Protein AF-A0A812TV51-F1 (afdb_monomer)

InterPro domains:
  IPR050426 Glycosyltransferase 28 [PTHR48050] (5-111)

Mean predicted aligned error: 8.44 Å

pLDDT: mean 79.17, std 17.08, range [31.94, 95.31]

Radius of gyration: 15.75 Å; Cα contacts (8 Å, |Δi|>4): 144; chains: 1; bounding box: 44×40×29 Å

Nearest PDB structures (foldseek):
  4an4-assembly1_A  TM=8.003E-01  e=1.799E-02  Streptomyces nogalater
  4x1t-assembly1_A  TM=5.830E-01  e=9.107E-02  Arabidopsis thaliana
  4wyi-assembly1_A  TM=6.227E-01  e=1.984E-01  Arabidopsis thaliana
  8fbx-assembly3_C  TM=5.977E-01  e=1.530E-01  Variovorax paradoxus
  7d1i-assembly1_C-2  TM=6.345E-01  e=1.004E+00  Acinetobacter baumannii

Secondary structure (DSSP, 8-state):
--------PEEEE-TT-------HHHHHHHHHHHHTTSEEEE-S---HHHHGGG-S-EEE---HHHHHHHHHHT--EEEEES--THHHHHHHHHHHTTSBPPPEEHHHHHHHHHHS-S------

Structure (mmCIF, N/CA/C/O backbone):
data_AF-A0A812TV51-F1
#
_entry.id   AF-A0A812TV51-F1
#
loop_
_atom_site.group_PDB
_atom_site.id
_atom_site.type_symbol
_atom_site.label_atom_id
_atom_site.label_alt_id
_atom_site.label_comp_id
_atom_site.label_asym_id
_atom_site.label_entity_id
_atom_site.label_seq_id
_atom_site.pdbx_PDB_ins_code
_atom_site.Cartn_x
_atom_site.Cartn_y
_atom_site.Cartn_z
_atom_site.occupancy
_atom_site.B_iso_or_equiv
_atom_site.auth_seq_id
_atom_site.auth_comp_id
_atom_site.auth_asym_id
_atom_site.auth_atom_id
_atom_site.pdbx_PDB_model_num
ATOM 1 N N . VAL A 1 1 ? -30.643 -11.435 1.370 1.00 38.53 1 VAL A N 1
ATOM 2 C CA . VAL A 1 1 ? -29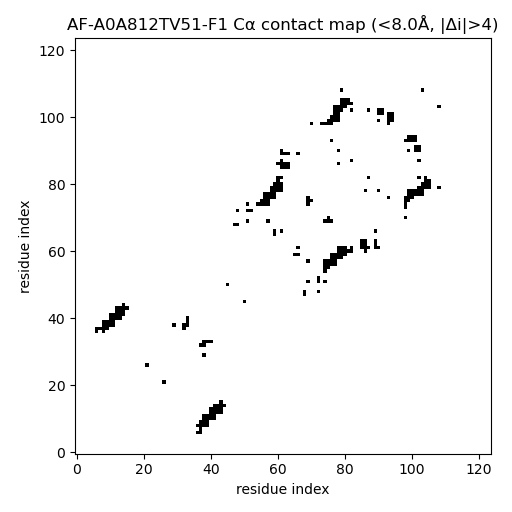.788 -10.838 2.416 1.00 38.53 1 VAL A CA 1
ATOM 3 C C . VAL A 1 1 ? -29.438 -9.458 1.919 1.00 38.53 1 VAL A C 1
ATOM 5 O O . VAL A 1 1 ? -28.812 -9.352 0.875 1.00 38.53 1 VAL A O 1
ATOM 8 N N . GLU A 1 2 ? -29.988 -8.427 2.547 1.00 31.94 2 GLU A N 1
ATOM 9 C CA . GLU A 1 2 ? -29.699 -7.036 2.210 1.00 31.94 2 GLU A CA 1
ATOM 10 C C . GLU A 1 2 ? -28.222 -6.796 2.534 1.00 31.94 2 GLU A C 1
ATOM 12 O O . GLU A 1 2 ? -27.824 -6.821 3.698 1.00 31.94 2 GLU A O 1
ATOM 17 N N . LEU A 1 3 ? -27.383 -6.707 1.499 1.00 38.59 3 LEU A N 1
ATOM 18 C CA . LEU A 1 3 ? -25.988 -6.327 1.668 1.00 38.59 3 LEU A CA 1
ATOM 19 C C . LEU A 1 3 ? -26.022 -4.872 2.124 1.00 38.59 3 LEU A C 1
ATOM 21 O O . LEU A 1 3 ? -26.310 -3.976 1.328 1.00 38.59 3 LEU A O 1
ATOM 25 N N . ALA A 1 4 ? -25.811 -4.656 3.424 1.00 39.66 4 ALA A N 1
ATOM 26 C CA . ALA A 1 4 ? -25.561 -3.333 3.966 1.00 39.66 4 ALA A CA 1
ATOM 27 C C . ALA A 1 4 ? -24.570 -2.637 3.031 1.00 39.66 4 ALA A C 1
ATOM 29 O O . ALA A 1 4 ? -23.585 -3.261 2.632 1.00 39.66 4 ALA A O 1
ATOM 30 N N . LYS A 1 5 ? -24.853 -1.385 2.649 1.00 43.78 5 LYS A N 1
ATOM 31 C CA . LYS A 1 5 ? -23.892 -0.529 1.949 1.00 43.78 5 LYS A CA 1
ATOM 32 C C . LYS A 1 5 ? -22.590 -0.590 2.744 1.00 43.78 5 LYS A C 1
ATOM 34 O O . LYS A 1 5 ? -22.484 0.048 3.788 1.00 43.78 5 LYS A O 1
ATOM 39 N N . GLN A 1 6 ? -21.648 -1.425 2.318 1.00 47.44 6 GLN A N 1
ATOM 40 C CA . GLN A 1 6 ? -20.331 -1.463 2.918 1.00 47.44 6 GLN A CA 1
ATOM 41 C C . GLN A 1 6 ? -19.700 -0.145 2.499 1.00 47.44 6 GLN A C 1
ATOM 43 O O . GLN A 1 6 ? -19.339 0.045 1.338 1.00 47.44 6 GLN A O 1
ATOM 48 N N . ASN A 1 7 ? -19.676 0.809 3.426 1.00 52.66 7 ASN A N 1
ATOM 49 C CA . ASN A 1 7 ? -18.884 2.010 3.261 1.00 52.66 7 ASN A CA 1
ATOM 50 C C . ASN A 1 7 ? -17.434 1.530 3.203 1.00 52.66 7 ASN A C 1
ATOM 52 O O . ASN A 1 7 ? -16.873 1.138 4.223 1.00 52.66 7 ASN A O 1
ATOM 56 N N . VAL A 1 8 ? -16.868 1.471 1.997 1.00 56.69 8 VAL A N 1
ATOM 57 C CA . VAL A 1 8 ? -15.450 1.173 1.805 1.00 56.69 8 VAL A CA 1
ATOM 58 C C . VAL A 1 8 ? -14.686 2.316 2.463 1.00 56.69 8 VAL A C 1
ATOM 60 O O . VAL A 1 8 ? -14.632 3.419 1.923 1.00 56.69 8 VAL A O 1
ATOM 63 N N . ALA A 1 9 ? -14.163 2.069 3.659 1.00 65.12 9 ALA A N 1
ATOM 64 C CA . ALA A 1 9 ? -13.331 3.016 4.376 1.00 65.12 9 ALA A CA 1
ATOM 65 C C . ALA A 1 9 ? -11.878 2.825 3.928 1.00 65.12 9 ALA A C 1
ATOM 67 O O . ALA A 1 9 ? -11.340 1.719 3.972 1.00 65.12 9 ALA A O 1
ATOM 68 N N . CYS A 1 10 ? -11.239 3.899 3.474 1.00 75.75 10 CYS A N 1
ATOM 69 C CA . CYS A 1 10 ? -9.832 3.892 3.099 1.00 75.75 10 CYS A CA 1
ATOM 70 C C . CYS A 1 10 ? -8.972 4.256 4.313 1.00 75.75 10 CYS A C 1
ATOM 72 O O . CYS A 1 10 ? -9.086 5.362 4.843 1.00 75.75 10 CYS A O 1
ATOM 74 N N . ILE A 1 11 ? -8.091 3.353 4.746 1.00 70.69 11 ILE A N 1
ATOM 75 C CA . ILE A 1 11 ? -7.080 3.678 5.757 1.00 70.69 11 ILE A CA 1
ATOM 76 C C . ILE A 1 11 ? -5.829 4.190 5.045 1.00 70.69 11 ILE A C 1
ATOM 78 O O . ILE A 1 11 ? -5.206 3.465 4.267 1.00 70.69 11 ILE A O 1
ATOM 82 N N . VAL A 1 12 ? -5.448 5.433 5.332 1.00 76.31 12 VAL A N 1
ATOM 83 C CA . VAL A 1 12 ? -4.255 6.076 4.779 1.00 76.31 12 VAL A CA 1
ATOM 84 C C . VAL A 1 12 ? -3.177 6.129 5.857 1.00 76.31 12 VAL A C 1
ATOM 86 O O . VAL A 1 12 ? -3.334 6.787 6.885 1.00 76.31 12 VAL A O 1
ATOM 89 N N . LEU A 1 13 ? -2.065 5.435 5.614 1.00 70.44 13 LEU A N 1
ATOM 90 C CA . LEU A 1 13 ? -0.868 5.512 6.450 1.00 70.44 13 LEU A CA 1
ATOM 91 C C . LEU A 1 13 ? 0.040 6.628 5.927 1.00 70.44 13 LEU A C 1
ATOM 93 O O . LEU A 1 13 ? 0.662 6.468 4.877 1.00 70.44 13 LEU A O 1
ATOM 97 N N . ALA A 1 14 ? 0.133 7.735 6.661 1.00 64.75 14 ALA A N 1
ATOM 98 C CA . ALA A 1 14 ? 0.904 8.919 6.273 1.00 64.75 14 ALA A CA 1
ATOM 99 C C . ALA A 1 14 ? 2.142 9.130 7.167 1.00 64.75 14 ALA A C 1
ATOM 101 O O . ALA A 1 14 ? 2.508 10.254 7.497 1.00 64.75 14 ALA A O 1
ATOM 102 N N . ALA A 1 15 ? 2.795 8.049 7.600 1.00 57.41 15 ALA A N 1
ATOM 103 C CA . ALA A 1 15 ? 3.928 8.154 8.514 1.00 57.41 15 ALA A CA 1
ATOM 104 C C . ALA A 1 15 ? 5.170 8.770 7.834 1.00 57.41 15 ALA A C 1
ATOM 106 O O . ALA A 1 15 ? 5.694 8.229 6.858 1.00 57.41 15 ALA A O 1
ATOM 107 N N . GLY A 1 16 ? 5.697 9.855 8.411 1.00 54.22 16 GLY A N 1
ATOM 108 C CA . GLY A 1 16 ? 7.072 10.317 8.182 1.00 54.22 16 GLY A CA 1
ATOM 109 C C . GLY A 1 16 ? 7.338 11.121 6.905 1.00 54.22 16 GLY A C 1
ATOM 110 O O . GLY A 1 16 ? 8.504 11.330 6.571 1.00 54.22 16 GLY A O 1
ATOM 111 N N . GLN A 1 17 ? 6.311 11.585 6.193 1.00 54.22 17 GLN A N 1
ATOM 112 C CA . GLN A 1 17 ? 6.489 12.657 5.210 1.00 54.22 17 GLN A CA 1
ATOM 113 C C . GLN A 1 17 ? 6.430 13.997 5.967 1.00 54.22 17 GLN A C 1
ATOM 115 O O . GLN A 1 17 ? 5.524 14.164 6.785 1.00 54.22 17 GLN A O 1
ATOM 120 N N . PRO A 1 18 ? 7.370 14.941 5.764 1.00 53.53 18 PRO A N 1
ATOM 121 C CA . PRO A 1 18 ? 7.139 16.312 6.208 1.00 53.53 18 PRO A CA 1
ATOM 122 C C . PRO A 1 18 ? 5.836 16.799 5.566 1.00 53.53 18 PRO A C 1
ATOM 124 O O . PRO A 1 18 ? 5.562 16.431 4.424 1.00 53.53 18 PRO A O 1
ATOM 127 N N . GLU A 1 19 ? 5.033 17.581 6.290 1.00 56.84 19 GLU A N 1
ATOM 128 C CA . GLU A 1 19 ? 3.874 18.258 5.705 1.00 56.84 19 GLU A CA 1
ATOM 129 C C . GLU A 1 19 ? 4.377 19.122 4.539 1.00 56.84 19 GLU A C 1
ATOM 131 O O . GLU A 1 19 ? 4.875 20.231 4.732 1.00 56.84 19 GLU A O 1
ATOM 136 N N . GLU A 1 20 ? 4.310 18.605 3.311 1.00 59.91 20 GLU A N 1
ATOM 137 C CA . GLU A 1 20 ? 4.206 19.489 2.162 1.00 59.91 20 GLU A CA 1
ATOM 138 C C . GLU A 1 20 ? 2.922 20.287 2.366 1.00 59.91 20 GLU A C 1
ATOM 140 O O . GLU A 1 20 ? 1.903 19.739 2.796 1.00 59.91 20 GLU A O 1
ATOM 145 N N . GLU A 1 21 ? 2.988 21.593 2.123 1.00 61.41 21 GLU A N 1
ATOM 146 C CA . GLU A 1 21 ? 1.861 22.489 2.341 1.00 61.41 21 GLU A CA 1
ATOM 147 C C . GLU A 1 21 ? 0.744 22.123 1.352 1.00 61.41 21 GLU A C 1
ATOM 149 O O . GLU A 1 21 ? 0.724 22.547 0.195 1.00 61.41 21 GLU A O 1
ATOM 154 N N . LEU A 1 22 ? -0.152 21.241 1.798 1.00 67.31 22 LEU A N 1
ATOM 155 C CA . LEU A 1 22 ? -1.304 20.777 1.041 1.00 67.31 22 LEU A CA 1
ATOM 156 C C . LEU A 1 22 ? -2.223 21.966 0.757 1.00 67.31 22 LEU A C 1
ATOM 158 O O . LEU A 1 22 ? -2.422 22.844 1.601 1.00 67.31 22 LEU A O 1
ATOM 162 N N . ALA A 1 23 ? -2.837 21.986 -0.427 1.00 75.06 23 ALA A N 1
ATOM 163 C CA . ALA A 1 23 ? -3.825 23.007 -0.729 1.00 75.06 23 ALA A CA 1
ATOM 164 C C . ALA A 1 23 ? -4.981 22.914 0.278 1.00 75.06 23 ALA A C 1
ATOM 166 O O . ALA A 1 23 ? -5.483 21.832 0.579 1.00 75.06 23 ALA A O 1
ATOM 167 N N . ARG A 1 24 ? -5.460 24.064 0.766 1.00 74.06 24 ARG A N 1
ATOM 168 C CA . ARG A 1 24 ? -6.553 24.136 1.753 1.00 74.06 24 ARG A CA 1
ATOM 169 C C . ARG A 1 24 ? -7.787 23.314 1.352 1.00 74.06 24 ARG A C 1
ATOM 171 O O . ARG A 1 24 ? -8.416 22.696 2.201 1.00 74.06 24 ARG A O 1
ATOM 178 N N . GLN A 1 25 ? -8.102 23.290 0.058 1.00 75.88 25 GLN A N 1
ATOM 179 C CA . GLN A 1 25 ? -9.213 22.512 -0.495 1.00 75.88 25 GLN A CA 1
ATOM 180 C C . GLN A 1 25 ? -9.016 20.998 -0.325 1.00 75.88 25 GLN A C 1
ATOM 182 O O . GLN A 1 25 ? -9.981 20.287 -0.053 1.00 75.88 25 GLN A O 1
ATOM 187 N N . ASP A 1 26 ? -7.782 20.508 -0.452 1.00 80.56 26 ASP A N 1
ATOM 188 C CA . ASP A 1 26 ? -7.464 19.094 -0.254 1.00 80.56 26 ASP A CA 1
ATOM 189 C C . ASP A 1 26 ? -7.579 18.720 1.227 1.00 80.56 26 ASP A C 1
ATOM 191 O O . ASP A 1 26 ? -8.151 17.681 1.551 1.00 80.56 26 ASP A O 1
ATOM 195 N N . VAL A 1 27 ? -7.137 19.604 2.131 1.00 80.25 27 VAL A N 1
ATOM 196 C CA . VAL A 1 27 ? -7.280 19.424 3.587 1.00 80.25 27 VA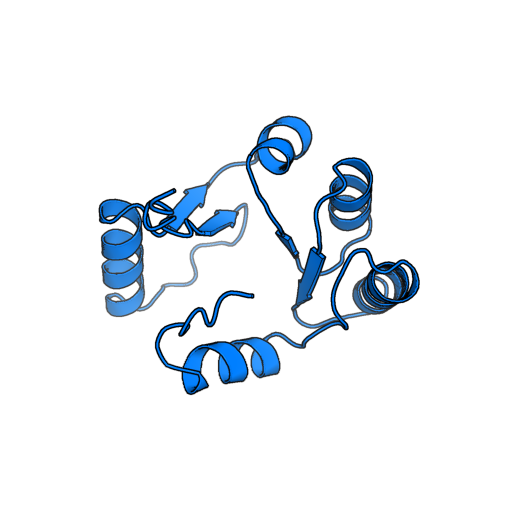L A CA 1
ATOM 197 C C . VAL A 1 27 ? -8.752 19.361 4.003 1.00 80.25 27 VAL A C 1
ATOM 199 O O . VAL A 1 27 ? -9.157 18.430 4.696 1.00 80.25 27 VAL A O 1
ATOM 202 N N . GLU A 1 28 ? -9.573 20.313 3.551 1.00 84.88 28 GLU A N 1
ATOM 203 C CA . GLU A 1 28 ? -11.012 20.347 3.856 1.00 84.88 28 GLU A CA 1
ATOM 204 C C . GLU A 1 28 ? -11.727 19.089 3.331 1.00 84.88 28 GLU A C 1
ATOM 206 O O . GLU A 1 28 ? -12.585 18.518 4.006 1.00 84.88 28 GLU A O 1
ATOM 211 N N . LYS A 1 29 ? -11.341 18.604 2.146 1.00 82.81 29 LYS A N 1
ATOM 212 C CA . LYS A 1 29 ? -11.907 17.389 1.551 1.00 82.81 29 LYS A CA 1
ATOM 213 C C . LYS A 1 29 ? -11.523 16.122 2.317 1.00 82.81 29 LYS A C 1
ATOM 215 O O . LYS A 1 29 ? -12.368 15.254 2.520 1.00 82.81 29 LYS A O 1
ATOM 220 N N . VAL A 1 30 ? -10.268 16.018 2.752 1.00 82.69 30 VAL A N 1
ATOM 221 C CA . VAL A 1 30 ? -9.791 14.919 3.602 1.00 82.69 30 VAL A CA 1
ATOM 222 C C . VAL A 1 30 ? -10.563 14.887 4.922 1.00 82.69 30 VAL A C 1
ATOM 224 O O . VAL A 1 30 ? -11.086 13.835 5.285 1.00 82.69 30 VAL A O 1
ATOM 227 N N . GLN A 1 31 ? -10.721 16.037 5.586 1.00 84.50 31 GLN A N 1
ATOM 228 C CA . GLN A 1 31 ? -11.498 16.148 6.827 1.00 84.50 31 GLN A CA 1
ATOM 229 C C . GLN A 1 31 ? -12.949 15.697 6.634 1.00 84.50 31 GLN A C 1
ATOM 231 O O . GLN A 1 31 ? -13.453 14.893 7.415 1.00 84.50 31 GLN A O 1
ATOM 236 N N . GLN A 1 32 ? -13.605 16.129 5.551 1.00 85.44 32 GLN A N 1
ATOM 237 C CA . GLN A 1 32 ? -14.961 15.676 5.227 1.00 85.44 32 GLN A CA 1
ATOM 238 C C . GLN A 1 32 ? -15.046 14.156 5.033 1.00 85.44 32 GLN A C 1
ATOM 240 O O . GLN A 1 32 ? -16.020 13.538 5.463 1.00 85.44 32 GLN A O 1
ATOM 245 N N . PHE A 1 33 ? -14.053 13.534 4.393 1.00 84.69 33 PHE A N 1
ATOM 246 C CA . PHE A 1 33 ? -14.030 12.080 4.229 1.00 84.69 33 PHE A CA 1
ATOM 247 C C . PHE A 1 33 ? -13.794 11.339 5.546 1.00 84.69 33 PHE A C 1
ATOM 249 O O . PHE A 1 33 ? -14.386 10.275 5.740 1.00 84.69 33 PHE A O 1
ATOM 256 N N . GLU A 1 34 ? -12.993 11.892 6.458 1.00 83.75 34 GLU A N 1
ATOM 257 C CA . GLU A 1 34 ? -12.848 11.337 7.805 1.00 83.75 34 GLU A CA 1
ATOM 258 C C . GLU A 1 34 ? -14.145 11.445 8.617 1.00 83.75 34 GLU A C 1
ATOM 260 O O . GLU A 1 34 ? -14.582 10.454 9.202 1.00 83.75 34 GLU A O 1
ATOM 265 N N . GLU A 1 35 ? -14.819 12.599 8.592 1.00 86.38 35 GLU A N 1
ATOM 266 C CA . GLU A 1 35 ? -16.109 12.806 9.270 1.00 86.38 35 GLU A CA 1
ATOM 267 C C . GLU A 1 35 ? -17.209 11.872 8.746 1.00 86.38 35 GLU A C 1
ATOM 269 O O . GLU A 1 35 ? -18.059 11.405 9.505 1.00 86.38 35 GLU A O 1
ATOM 274 N N . GLN A 1 36 ? -17.182 11.562 7.448 1.00 82.62 36 GLN A N 1
ATOM 275 C CA . GLN A 1 36 ? -18.118 10.633 6.808 1.00 82.62 36 GLN A CA 1
ATOM 276 C C . GLN A 1 36 ? -17.757 9.154 7.027 1.00 82.62 36 GLN A C 1
ATOM 278 O O . GLN A 1 36 ? -18.502 8.275 6.590 1.00 82.62 36 GLN A O 1
ATOM 283 N N . GLY A 1 37 ? -16.626 8.859 7.678 1.00 80.88 37 GLY A N 1
ATOM 284 C CA . GLY A 1 37 ? -16.133 7.495 7.873 1.00 80.88 37 GLY A CA 1
ATOM 285 C C . GLY A 1 37 ? -15.680 6.808 6.580 1.00 80.88 37 GLY A C 1
ATOM 286 O O . GLY A 1 37 ? -15.638 5.581 6.519 1.00 80.88 37 GLY A O 1
ATOM 287 N N . LEU A 1 38 ? -15.370 7.584 5.537 1.00 81.31 38 LEU A N 1
ATOM 288 C CA . LEU A 1 38 ? -14.874 7.099 4.243 1.00 81.31 38 LEU A CA 1
ATOM 289 C C . LEU A 1 38 ? -13.344 7.038 4.194 1.00 81.31 38 LEU A C 1
ATOM 291 O O . LEU A 1 38 ? -12.776 6.323 3.369 1.00 81.31 38 LEU A O 1
ATOM 295 N N . MET A 1 39 ? -12.672 7.785 5.067 1.00 83.38 39 MET A N 1
ATOM 296 C CA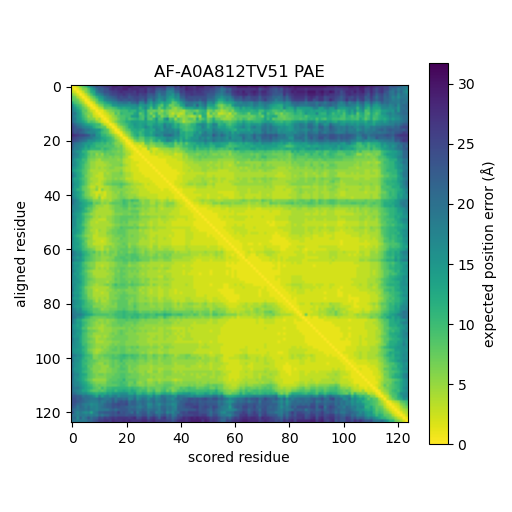 . MET A 1 39 ? -11.221 7.807 5.189 1.00 83.38 39 MET A CA 1
ATOM 297 C C . MET A 1 39 ? -10.821 7.774 6.662 1.00 83.38 39 MET A C 1
ATOM 299 O O . MET A 1 39 ? -11.535 8.286 7.518 1.00 83.38 39 MET A O 1
ATOM 303 N N . LYS A 1 40 ? -9.673 7.176 6.965 1.00 85.75 40 LYS A N 1
ATOM 304 C CA . LYS A 1 40 ? -9.025 7.310 8.265 1.00 85.75 40 LYS A CA 1
ATOM 305 C C . LYS A 1 40 ? -7.537 7.527 8.067 1.00 85.75 40 LYS A C 1
ATOM 307 O O . LYS A 1 40 ? -6.878 6.676 7.470 1.00 85.75 40 LYS A O 1
ATOM 312 N N . ILE A 1 41 ? -7.010 8.631 8.582 1.00 83.69 41 ILE A N 1
ATOM 313 C CA . ILE A 1 41 ? -5.576 8.903 8.576 1.00 83.69 41 ILE A CA 1
ATOM 314 C C . ILE A 1 41 ? -4.956 8.371 9.863 1.00 83.69 41 ILE A C 1
ATOM 316 O O . ILE A 1 41 ? -5.472 8.569 10.965 1.00 83.69 41 ILE A O 1
ATOM 320 N N . LEU A 1 42 ? -3.838 7.667 9.701 1.00 84.31 42 LEU A N 1
ATOM 321 C CA . LEU A 1 42 ? -2.960 7.256 10.786 1.00 84.31 42 LEU A CA 1
ATOM 322 C C . LEU A 1 42 ? -1.625 7.982 10.584 1.00 84.31 42 LEU A C 1
ATOM 324 O O . LEU A 1 42 ? -0.907 7.738 9.611 1.00 84.31 42 LEU A O 1
ATOM 328 N N . ASP A 1 43 ? -1.341 8.911 11.492 1.00 77.38 43 ASP A N 1
ATOM 329 C CA . ASP A 1 43 ? -0.204 9.841 11.491 1.00 77.38 43 ASP A CA 1
ATOM 330 C C . ASP A 1 43 ? 1.024 9.299 12.247 1.00 77.38 43 ASP A C 1
ATOM 332 O O . ASP A 1 43 ? 2.094 9.910 12.255 1.00 77.38 43 ASP A O 1
ATOM 336 N N . GLY A 1 44 ? 0.898 8.112 12.840 1.00 79.69 44 GLY A N 1
ATOM 337 C CA . GLY A 1 44 ? 1.954 7.425 13.574 1.00 79.69 44 GLY A CA 1
ATOM 338 C C . GLY A 1 44 ? 2.335 6.063 12.984 1.00 79.69 44 GLY A C 1
ATOM 339 O O . GLY A 1 44 ? 1.648 5.526 12.111 1.00 79.69 44 GLY A O 1
ATOM 340 N N . PRO A 1 45 ? 3.437 5.464 13.469 1.00 81.69 45 PRO A N 1
ATOM 341 C CA . PRO A 1 45 ? 3.785 4.093 13.128 1.00 81.69 45 PRO A CA 1
ATOM 342 C C . PRO A 1 45 ? 2.710 3.130 13.643 1.00 81.69 45 PRO A C 1
ATOM 344 O O . PRO A 1 45 ? 2.354 3.155 14.820 1.00 81.69 45 PRO A O 1
ATOM 347 N N . VAL A 1 46 ? 2.238 2.244 12.765 1.00 86.62 46 VAL A N 1
ATOM 348 C CA . VAL A 1 46 ? 1.266 1.197 13.102 1.00 86.62 46 VAL A CA 1
ATOM 349 C C . VAL A 1 46 ? 1.835 -0.169 12.719 1.00 86.62 46 VAL A C 1
ATOM 351 O O . VAL A 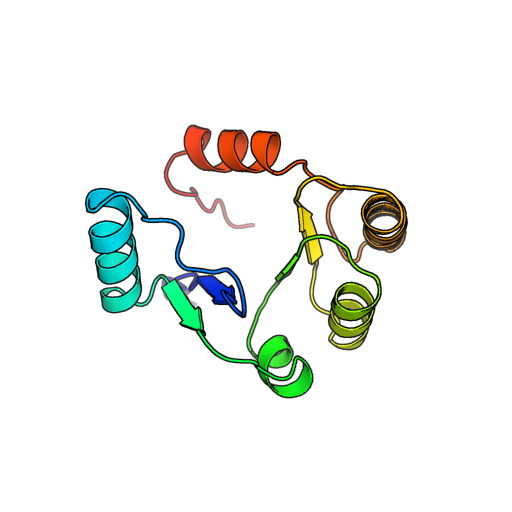1 46 ? 2.265 -0.341 11.574 1.00 86.62 46 VAL A O 1
ATOM 354 N N . PRO A 1 47 ? 1.864 -1.151 13.638 1.00 89.62 47 PRO A N 1
ATOM 355 C CA . PRO A 1 47 ? 2.312 -2.500 13.315 1.00 89.62 47 PRO A CA 1
ATOM 356 C C . PRO A 1 47 ? 1.402 -3.175 12.280 1.00 89.62 47 PRO A C 1
ATOM 358 O O . PRO A 1 47 ? 0.181 -3.214 12.428 1.00 89.62 47 PRO A O 1
ATOM 361 N N . PHE A 1 48 ? 1.994 -3.783 11.247 1.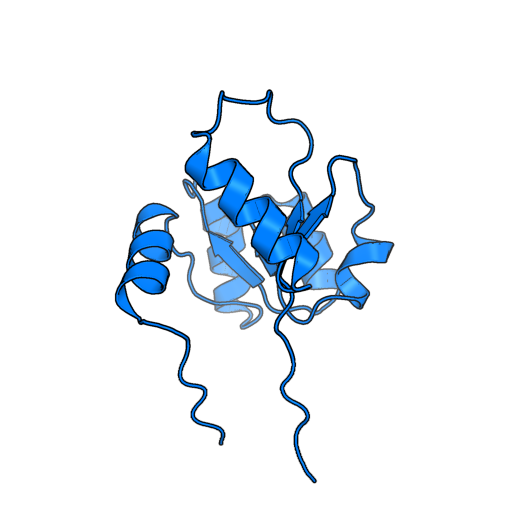00 90.31 48 PHE A N 1
ATOM 362 C CA . PHE A 1 48 ? 1.228 -4.493 10.214 1.00 90.31 48 PHE A CA 1
ATOM 363 C C . PHE A 1 48 ? 0.428 -5.681 10.758 1.00 90.31 48 PHE A C 1
ATOM 365 O O . PHE A 1 48 ? -0.648 -5.967 10.241 1.00 90.31 48 PHE A O 1
ATOM 372 N N . CYS A 1 49 ? 0.915 -6.342 11.812 1.00 89.44 49 CYS A N 1
ATOM 373 C CA . CYS A 1 49 ? 0.204 -7.448 12.456 1.00 89.44 49 CYS A CA 1
ATOM 374 C C . CYS A 1 49 ? -1.132 -7.024 13.075 1.00 89.44 49 CYS A C 1
ATOM 376 O O . CYS A 1 49 ? -2.049 -7.837 13.127 1.00 89.44 49 CYS A O 1
ATOM 378 N N . ASP A 1 50 ? -1.246 -5.764 13.497 1.00 90.00 50 ASP A N 1
ATOM 379 C CA . ASP A 1 50 ? -2.469 -5.223 14.084 1.00 90.00 50 ASP A CA 1
ATOM 380 C C . ASP A 1 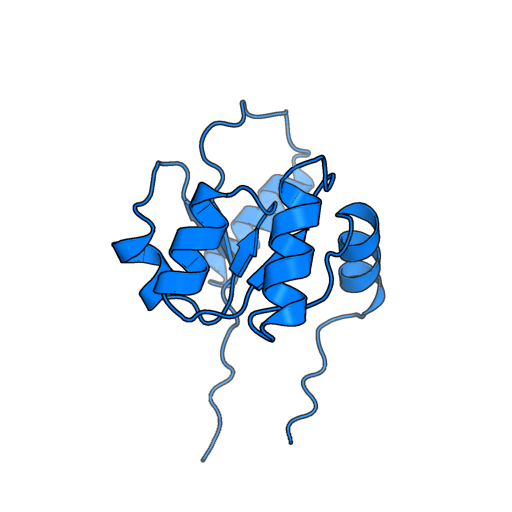50 ? -3.392 -4.666 12.993 1.00 90.00 50 ASP A C 1
ATOM 382 O O . ASP A 1 50 ? -4.612 -4.761 13.101 1.00 90.00 50 ASP A O 1
ATOM 386 N N . LEU A 1 51 ? -2.818 -4.109 11.920 1.00 89.44 51 LEU A N 1
ATOM 387 C CA . LEU A 1 51 ? -3.567 -3.453 10.849 1.00 89.44 51 LEU A CA 1
ATOM 388 C C . LEU A 1 51 ? -4.105 -4.417 9.784 1.00 89.44 51 LEU A C 1
ATOM 390 O O . LEU A 1 51 ? -5.272 -4.326 9.417 1.00 89.44 51 LEU A O 1
ATOM 394 N N . PHE A 1 52 ? -3.274 -5.315 9.250 1.00 90.88 52 PHE A N 1
ATOM 395 C CA . PHE A 1 52 ? -3.654 -6.141 8.098 1.00 90.88 52 PHE A CA 1
ATOM 396 C C . PHE A 1 52 ? -4.842 -7.084 8.338 1.00 90.88 52 PHE A C 1
ATOM 398 O O . PHE A 1 52 ? -5.617 -7.262 7.403 1.00 90.88 52 PHE A O 1
ATOM 405 N N . PRO A 1 53 ? -5.082 -7.620 9.551 1.00 89.75 53 PRO A N 1
ATOM 406 C CA . PRO A 1 53 ? -6.308 -8.371 9.827 1.00 89.75 53 PRO A CA 1
ATOM 407 C C . PRO A 1 53 ? -7.604 -7.548 9.734 1.00 89.75 53 PRO A C 1
ATOM 409 O O . PRO A 1 53 ? -8.684 -8.129 9.745 1.00 89.75 53 PRO A O 1
ATOM 412 N N . GLN A 1 54 ? -7.512 -6.215 9.687 1.00 88.94 54 GLN A N 1
ATOM 413 C CA . GLN A 1 54 ? -8.657 -5.298 9.675 1.00 88.94 54 GLN A CA 1
ATOM 414 C C . GLN A 1 54 ? -8.965 -4.726 8.280 1.00 88.94 54 GLN A C 1
ATOM 416 O O . GLN A 1 54 ? -9.859 -3.891 8.164 1.00 88.94 54 GLN A O 1
ATOM 421 N N . VAL A 1 55 ? -8.233 -5.129 7.233 1.00 88.69 55 VAL A N 1
ATOM 422 C CA . VAL A 1 55 ? -8.417 -4.615 5.865 1.00 88.69 55 VAL A CA 1
ATOM 423 C C . VAL A 1 55 ? -8.650 -5.743 4.865 1.00 88.69 55 VAL A C 1
ATOM 425 O O . VAL A 1 55 ? -8.053 -6.812 4.964 1.00 88.69 55 VAL A O 1
ATOM 428 N N . ASP A 1 56 ? -9.479 -5.481 3.855 1.00 90.56 56 ASP A N 1
ATOM 429 C CA . ASP A 1 56 ? -9.788 -6.456 2.801 1.00 90.56 56 ASP A CA 1
ATOM 430 C C . ASP A 1 56 ? -8.725 -6.509 1.691 1.00 90.56 56 ASP A C 1
ATOM 432 O O . ASP A 1 56 ? -8.614 -7.508 0.982 1.00 90.56 56 ASP A O 1
ATOM 436 N N . ALA A 1 57 ? -7.954 -5.432 1.503 1.00 91.31 57 ALA A N 1
ATOM 437 C CA . ALA A 1 57 ? -6.888 -5.321 0.508 1.00 91.31 57 ALA A CA 1
ATOM 438 C C . ALA A 1 57 ? -5.913 -4.188 0.869 1.00 91.31 57 ALA A C 1
ATOM 440 O O . ALA A 1 57 ? -6.238 -3.306 1.665 1.00 91.31 57 ALA A O 1
ATOM 441 N N . ALA A 1 58 ? -4.735 -4.175 0.241 1.00 91.88 58 ALA A N 1
ATOM 442 C CA . ALA A 1 58 ? -3.738 -3.119 0.423 1.00 91.88 58 ALA A CA 1
ATOM 443 C C . ALA A 1 58 ? -3.267 -2.512 -0.906 1.00 91.88 58 ALA A C 1
ATOM 445 O O . ALA A 1 58 ? -2.991 -3.228 -1.869 1.00 91.88 58 ALA A O 1
ATOM 446 N N . ILE A 1 59 ? -3.092 -1.187 -0.927 1.00 91.81 59 ILE A N 1
ATOM 447 C CA . ILE A 1 59 ? -2.340 -0.473 -1.966 1.00 91.81 59 ILE A CA 1
ATOM 448 C C . ILE A 1 59 ? -0.992 -0.070 -1.360 1.00 91.81 59 ILE A C 1
ATOM 450 O O . ILE A 1 59 ? -0.956 0.607 -0.336 1.00 91.81 59 ILE A O 1
ATOM 454 N N . LEU A 1 60 ? 0.122 -0.498 -1.957 1.00 91.94 60 LEU A N 1
ATOM 455 C CA . LEU A 1 60 ? 1.469 -0.252 -1.421 1.00 91.94 60 LEU A CA 1
ATOM 456 C C . LEU A 1 60 ? 2.497 0.010 -2.524 1.00 91.94 60 LEU A C 1
ATOM 458 O O . LEU A 1 60 ? 2.316 -0.390 -3.669 1.00 91.94 60 LEU A O 1
ATOM 462 N N . HIS A 1 61 ? 3.618 0.639 -2.168 1.00 90.81 61 HIS A N 1
ATOM 463 C CA . HIS A 1 61 ? 4.684 0.987 -3.119 1.00 90.81 61 HIS A CA 1
ATOM 464 C C . HIS A 1 61 ? 5.507 -0.204 -3.624 1.00 90.81 61 HIS A C 1
ATOM 466 O O . HIS A 1 61 ? 6.229 -0.074 -4.606 1.00 90.81 61 HIS A O 1
ATOM 472 N N . GLY A 1 62 ? 5.407 -1.367 -2.975 1.00 89.75 62 GLY A N 1
ATOM 473 C CA . GLY A 1 62 ? 6.065 -2.601 -3.416 1.00 89.75 62 GLY A CA 1
ATOM 474 C C . GLY A 1 62 ? 7.411 -2.897 -2.758 1.00 89.75 62 GLY A C 1
ATOM 475 O O . GLY A 1 62 ? 8.125 -3.773 -3.233 1.00 89.75 62 GLY A O 1
ATOM 476 N N . GLY A 1 63 ? 7.788 -2.207 -1.678 1.00 89.94 63 GLY A N 1
ATOM 477 C CA . GLY A 1 63 ? 9.007 -2.543 -0.938 1.00 89.94 63 GLY A CA 1
ATOM 478 C C . GLY A 1 63 ? 8.952 -3.961 -0.353 1.00 89.94 63 GLY A C 1
ATOM 479 O O . GLY A 1 63 ? 7.878 -4.443 0.026 1.00 89.94 63 GLY A O 1
ATOM 480 N N . LEU A 1 64 ? 10.111 -4.625 -0.249 1.00 90.31 64 LEU A N 1
ATOM 481 C CA . LEU A 1 64 ? 10.233 -6.006 0.252 1.00 90.31 64 LEU A CA 1
ATOM 482 C C . LEU A 1 64 ? 9.501 -6.227 1.587 1.00 90.31 64 LEU A C 1
ATOM 484 O O . LEU A 1 64 ? 8.749 -7.191 1.724 1.00 90.31 64 LEU A O 1
ATOM 488 N N . GLY A 1 65 ? 9.725 -5.343 2.565 1.00 90.88 65 GLY A N 1
ATOM 489 C CA . GLY A 1 65 ? 9.208 -5.500 3.928 1.00 90.88 65 GLY A CA 1
ATOM 490 C C . GLY A 1 65 ? 7.682 -5.529 3.974 1.00 90.88 65 GLY A C 1
ATOM 491 O O . GLY A 1 65 ? 7.094 -6.528 4.376 1.00 90.88 65 GLY A O 1
ATOM 492 N N . VAL A 1 66 ? 7.039 -4.465 3.485 1.00 90.44 66 VAL A N 1
ATOM 493 C CA . VAL A 1 66 ? 5.571 -4.361 3.480 1.00 90.44 66 VAL A CA 1
ATOM 494 C C . VAL A 1 66 ? 4.919 -5.427 2.593 1.00 90.44 66 VAL A C 1
ATOM 496 O O . VAL A 1 66 ? 3.881 -5.972 2.953 1.00 90.44 66 VAL A O 1
ATOM 499 N N . THR A 1 67 ? 5.555 -5.794 1.474 1.00 93.06 67 THR A N 1
ATOM 500 C CA . THR A 1 67 ? 5.034 -6.842 0.584 1.00 93.06 67 THR A CA 1
ATOM 501 C C . THR A 1 67 ? 5.067 -8.218 1.250 1.00 93.06 67 THR A C 1
ATOM 503 O O . THR A 1 67 ? 4.111 -8.981 1.133 1.00 93.06 67 THR A O 1
ATOM 506 N N . SER A 1 68 ? 6.144 -8.536 1.974 1.00 93.12 68 SER A N 1
ATOM 507 C CA . SER A 1 68 ? 6.264 -9.782 2.738 1.00 93.12 68 SER A CA 1
ATOM 508 C C . SER A 1 68 ? 5.190 -9.879 3.822 1.00 93.12 68 SER A C 1
ATOM 510 O O . SER A 1 68 ? 4.535 -10.911 3.948 1.00 93.12 68 SER A O 1
ATOM 512 N N . GLU A 1 69 ? 4.957 -8.795 4.563 1.00 93.94 69 GLU A N 1
ATOM 513 C CA . GLU A 1 69 ? 3.926 -8.765 5.604 1.00 93.94 69 GLU A CA 1
ATOM 514 C C . GLU A 1 69 ? 2.513 -8.899 5.019 1.00 93.94 69 GLU A C 1
ATOM 516 O O . GLU A 1 69 ? 1.703 -9.653 5.554 1.00 93.94 69 GLU A O 1
ATOM 521 N N . ALA A 1 70 ? 2.226 -8.266 3.878 1.00 92.88 70 ALA A N 1
ATOM 522 C CA . ALA A 1 70 ? 0.923 -8.397 3.223 1.00 92.88 70 ALA A CA 1
ATOM 523 C C . ALA A 1 70 ? 0.681 -9.830 2.715 1.00 92.88 70 ALA A C 1
ATOM 525 O O . ALA A 1 70 ? -0.400 -10.389 2.898 1.00 92.88 70 ALA A O 1
ATOM 526 N N . LEU A 1 71 ? 1.716 -10.467 2.152 1.00 91.44 71 LEU A N 1
ATOM 527 C CA . LEU A 1 71 ? 1.671 -11.876 1.754 1.00 91.44 71 LEU A CA 1
ATOM 528 C C . LEU A 1 71 ? 1.431 -12.811 2.945 1.00 91.44 71 LEU A C 1
ATOM 530 O O . LEU A 1 71 ? 0.642 -13.746 2.826 1.00 91.44 71 LEU A O 1
ATOM 534 N N . LYS A 1 72 ? 2.082 -12.567 4.091 1.00 93.00 72 LYS A N 1
ATOM 535 C CA . LYS A 1 72 ? 1.857 -13.343 5.324 1.00 93.00 72 LYS A CA 1
ATOM 536 C C . LYS A 1 72 ? 0.438 -13.175 5.859 1.00 93.00 72 LYS A C 1
ATOM 538 O O . LYS A 1 72 ? -0.133 -14.145 6.347 1.00 93.00 72 LYS A O 1
ATOM 543 N N . ALA A 1 73 ? -0.116 -11.968 5.761 1.00 93.56 73 ALA A N 1
ATOM 544 C CA . ALA A 1 73 ? -1.487 -11.681 6.166 1.00 93.56 73 ALA A CA 1
ATOM 545 C C . ALA A 1 73 ? -2.537 -12.272 5.209 1.00 93.56 73 ALA A C 1
ATOM 547 O O . ALA A 1 73 ? -3.706 -12.359 5.568 1.00 93.56 73 ALA A O 1
ATOM 548 N N . GLY A 1 74 ? -2.136 -12.698 4.005 1.00 93.06 74 GLY A N 1
ATOM 549 C CA . GLY A 1 74 ? -3.041 -13.300 3.027 1.00 93.06 74 GLY A CA 1
ATOM 550 C C . GLY A 1 74 ? -3.997 -12.303 2.371 1.00 93.06 74 GLY A C 1
ATOM 551 O O . GLY A 1 74 ? -5.012 -12.723 1.819 1.00 93.06 74 GLY A O 1
ATOM 552 N N . ILE A 1 75 ? -3.681 -11.004 2.414 1.00 93.25 75 ILE A N 1
ATOM 553 C CA . ILE A 1 75 ? -4.510 -9.960 1.805 1.00 93.25 75 ILE A CA 1
ATOM 554 C C . ILE A 1 75 ? -4.097 -9.704 0.344 1.00 93.25 75 ILE A C 1
ATOM 556 O O . ILE A 1 75 ? -2.903 -9.723 0.026 1.00 93.25 75 ILE A O 1
ATOM 560 N N . PRO A 1 76 ? -5.051 -9.444 -0.568 1.00 94.25 76 PRO A N 1
ATOM 561 C CA . PRO A 1 76 ? -4.757 -8.975 -1.916 1.00 94.25 76 PRO A CA 1
ATOM 562 C C . PRO A 1 76 ? -3.990 -7.648 -1.922 1.00 94.25 76 PRO A C 1
ATOM 564 O O . PRO A 1 76 ? -4.299 -6.729 -1.160 1.00 94.25 76 PRO A O 1
ATOM 567 N N . VAL A 1 77 ? -3.022 -7.523 -2.834 1.00 93.81 77 VAL A N 1
ATOM 568 C CA . VAL A 1 77 ? -2.168 -6.335 -2.950 1.00 93.81 77 VAL A CA 1
ATOM 569 C C . VAL A 1 77 ? -2.248 -5.697 -4.337 1.00 93.81 77 VAL A C 1
ATOM 571 O O . VAL A 1 77 ? -2.064 -6.355 -5.359 1.00 93.81 77 VAL A O 1
ATOM 574 N N . ILE A 1 78 ? -2.428 -4.380 -4.376 1.00 92.69 78 ILE A N 1
ATOM 575 C CA . ILE A 1 78 ? -2.199 -3.544 -5.556 1.00 92.69 78 ILE A CA 1
ATOM 576 C C . ILE A 1 78 ? -0.881 -2.799 -5.349 1.00 92.69 78 ILE A C 1
ATOM 578 O O . ILE A 1 78 ? -0.741 -2.000 -4.423 1.00 92.69 78 ILE A O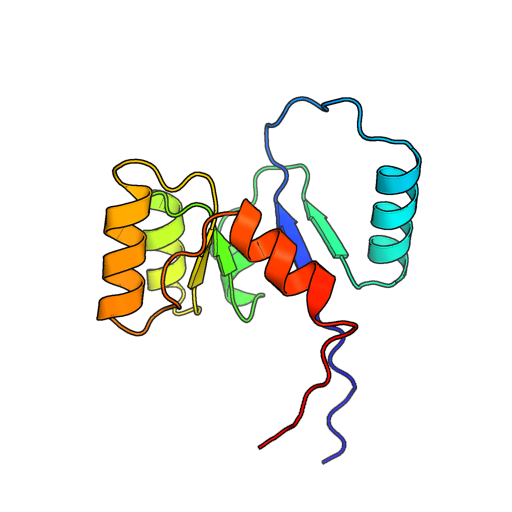 1
ATOM 582 N N . THR A 1 79 ? 0.105 -3.045 -6.210 1.00 94.31 79 THR A N 1
ATOM 583 C CA . THR A 1 79 ? 1.371 -2.305 -6.148 1.00 94.31 79 THR A CA 1
ATOM 584 C C . THR A 1 79 ? 1.302 -1.042 -7.003 1.00 94.31 79 THR A C 1
ATOM 586 O O . THR A 1 79 ? 1.091 -1.136 -8.213 1.00 94.31 79 THR A O 1
ATOM 589 N N . SER A 1 80 ? 1.499 0.128 -6.392 1.00 93.62 80 SER A N 1
ATOM 590 C CA . SER A 1 80 ? 1.467 1.428 -7.071 1.00 93.62 80 SER A CA 1
ATOM 591 C C . SER A 1 80 ? 2.460 2.424 -6.483 1.00 93.62 80 SER A C 1
ATOM 593 O O . SER A 1 80 ? 2.739 2.397 -5.293 1.00 93.62 80 SER A O 1
ATOM 595 N N . GLY A 1 81 ? 3.017 3.299 -7.316 1.00 89.19 81 GLY A N 1
ATOM 596 C CA . GLY A 1 81 ? 4.060 4.251 -6.931 1.00 89.19 81 GLY A CA 1
ATOM 597 C C . GLY A 1 81 ? 4.950 4.621 -8.115 1.00 89.19 81 GLY A C 1
ATOM 598 O O . GLY A 1 81 ? 4.537 4.501 -9.269 1.00 89.19 81 GLY A O 1
ATOM 599 N N . ILE A 1 82 ? 6.193 5.027 -7.834 1.00 90.00 82 ILE A N 1
ATOM 600 C CA . ILE A 1 82 ? 7.221 5.281 -8.866 1.00 90.00 82 ILE A CA 1
ATOM 601 C C . ILE A 1 82 ? 7.713 3.959 -9.493 1.00 90.00 82 ILE A C 1
ATOM 603 O O . ILE A 1 82 ? 8.175 3.938 -10.633 1.00 90.00 82 ILE A O 1
ATOM 607 N N . LEU A 1 83 ? 7.564 2.838 -8.775 1.00 87.69 83 LEU A N 1
ATOM 608 C CA . LEU A 1 83 ? 7.932 1.491 -9.215 1.00 87.69 83 LEU A CA 1
ATOM 609 C C . LEU A 1 83 ? 9.404 1.420 -9.644 1.00 87.69 83 LEU A C 1
ATOM 611 O O . LEU A 1 83 ? 9.719 1.251 -10.823 1.00 87.69 83 LEU A O 1
ATOM 615 N N . LEU A 1 84 ? 10.320 1.537 -8.686 1.00 89.38 84 LEU A N 1
ATOM 616 C CA . LEU A 1 84 ? 11.766 1.439 -8.919 1.00 89.38 84 LEU A CA 1
ATOM 617 C C . LEU A 1 84 ? 12.325 0.112 -8.402 1.00 89.38 84 LEU A C 1
ATOM 619 O O . LEU A 1 84 ? 11.894 -0.375 -7.366 1.00 89.38 84 LEU A O 1
ATOM 623 N N . MET A 1 85 ? 13.311 -0.444 -9.111 1.00 88.25 85 MET A N 1
ATOM 624 C CA . MET A 1 85 ? 14.132 -1.579 -8.663 1.00 88.25 85 MET A CA 1
ATOM 625 C C . MET A 1 85 ? 13.328 -2.738 -8.044 1.00 88.25 85 MET A C 1
ATOM 627 O O . MET A 1 85 ? 12.612 -3.450 -8.755 1.00 88.25 85 MET A O 1
ATOM 631 N N . ASP A 1 86 ? 13.451 -2.931 -6.731 1.00 89.38 86 ASP A N 1
ATOM 632 C CA . ASP A 1 86 ? 12.831 -4.009 -5.968 1.00 89.38 86 ASP A CA 1
ATOM 633 C C . ASP A 1 86 ? 11.300 -3.943 -6.002 1.00 89.38 86 ASP A C 1
ATOM 635 O O . ASP A 1 86 ? 10.653 -4.987 -6.061 1.00 89.38 86 ASP A O 1
ATOM 639 N N . GLN A 1 87 ? 10.715 -2.748 -6.101 1.00 92.44 87 GLN A N 1
ATOM 640 C CA . GLN A 1 87 ? 9.266 -2.556 -6.210 1.00 92.44 87 GLN A CA 1
ATOM 641 C C . GLN A 1 87 ? 8.679 -3.263 -7.436 1.00 92.44 87 GLN A C 1
ATOM 643 O O . GLN A 1 87 ? 7.632 -3.904 -7.348 1.00 92.44 87 GLN A O 1
ATOM 648 N N . ARG A 1 88 ? 9.372 -3.214 -8.585 1.00 91.69 88 ARG A N 1
ATOM 649 C CA . ARG A 1 88 ? 8.936 -3.924 -9.803 1.00 91.69 88 ARG A CA 1
ATOM 650 C C . ARG A 1 88 ? 9.050 -5.431 -9.643 1.00 91.69 88 ARG A C 1
ATOM 652 O O . ARG A 1 88 ? 8.170 -6.162 -10.093 1.00 91.69 88 ARG A O 1
ATOM 659 N N . PHE A 1 89 ? 10.132 -5.888 -9.016 1.00 92.62 89 PHE A N 1
ATOM 660 C CA . PHE A 1 89 ? 10.359 -7.307 -8.776 1.00 92.62 89 PHE A CA 1
ATOM 661 C C . PHE A 1 89 ? 9.259 -7.897 -7.888 1.00 92.62 89 PHE A C 1
ATOM 663 O O . PHE A 1 89 ? 8.641 -8.893 -8.260 1.00 92.62 89 PHE A O 1
ATOM 670 N N . TRP A 1 90 ? 8.964 -7.267 -6.750 1.00 92.62 90 TRP A N 1
ATOM 671 C CA . TRP A 1 90 ? 7.941 -7.752 -5.824 1.00 92.62 90 TRP A CA 1
ATOM 672 C C . TRP A 1 90 ? 6.531 -7.655 -6.399 1.00 92.62 90 TRP A C 1
ATOM 674 O O . TRP A 1 90 ? 5.754 -8.597 -6.238 1.00 92.62 90 TRP A O 1
ATOM 684 N N . ALA A 1 91 ? 6.225 -6.601 -7.157 1.00 93.12 91 ALA A N 1
ATOM 685 C CA . ALA A 1 91 ? 4.954 -6.511 -7.867 1.00 93.12 91 ALA A CA 1
ATOM 686 C C . ALA A 1 91 ? 4.772 -7.647 -8.887 1.00 93.12 91 ALA A C 1
ATOM 688 O O . ALA A 1 91 ? 3.700 -8.246 -8.974 1.00 93.12 91 ALA A O 1
ATOM 689 N N . ALA A 1 92 ? 5.828 -7.995 -9.633 1.00 93.38 92 ALA A N 1
ATOM 690 C CA . ALA A 1 92 ? 5.789 -9.131 -10.551 1.00 93.38 92 ALA A CA 1
ATOM 691 C C . ALA A 1 92 ? 5.526 -10.445 -9.800 1.00 93.38 92 ALA A C 1
ATOM 693 O O . ALA A 1 92 ? 4.700 -11.243 -10.238 1.00 93.38 92 ALA A O 1
ATOM 694 N N . ARG A 1 93 ? 6.148 -10.644 -8.630 1.00 93.31 93 ARG A N 1
ATOM 695 C CA . ARG A 1 93 ? 5.919 -11.832 -7.791 1.00 93.31 93 ARG A CA 1
ATOM 696 C C . ARG A 1 93 ? 4.494 -11.915 -7.258 1.00 93.31 93 ARG A C 1
ATOM 698 O O . ARG A 1 93 ? 3.910 -12.994 -7.312 1.00 93.31 93 ARG A O 1
ATOM 705 N N . LEU A 1 94 ? 3.926 -10.805 -6.792 1.00 94.12 94 LEU A N 1
ATOM 706 C CA . LEU A 1 94 ? 2.524 -10.741 -6.371 1.00 94.12 94 LEU A CA 1
ATOM 707 C C . LEU A 1 94 ? 1.584 -11.160 -7.505 1.00 94.12 94 LEU A C 1
ATOM 709 O O . LEU A 1 94 ? 0.715 -12.011 -7.303 1.00 94.12 94 LEU A O 1
ATOM 713 N N . TYR A 1 95 ? 1.807 -10.622 -8.705 1.00 95.06 95 TYR A N 1
ATOM 714 C CA . TYR A 1 95 ? 1.000 -10.941 -9.877 1.00 95.06 95 TYR A CA 1
ATOM 715 C C . TYR A 1 95 ? 1.150 -12.407 -10.314 1.00 95.06 95 TYR A C 1
ATOM 717 O O . TYR A 1 95 ? 0.154 -13.108 -10.492 1.00 95.06 95 TYR A O 1
ATOM 725 N N . GLU A 1 96 ? 2.384 -12.911 -10.418 1.00 95.31 96 GLU A N 1
ATOM 726 C CA . GLU A 1 96 ? 2.683 -14.313 -10.749 1.00 95.31 96 GLU A CA 1
ATOM 727 C C . GLU A 1 96 ? 2.016 -15.296 -9.778 1.00 95.31 96 GLU A C 1
ATOM 729 O O . GLU A 1 96 ? 1.564 -16.371 -10.179 1.00 95.31 96 GLU A O 1
ATOM 734 N N . 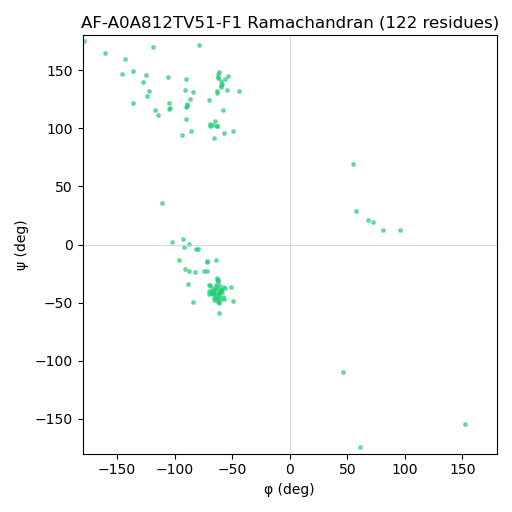LYS A 1 97 ? 1.954 -14.934 -8.492 1.00 93.81 97 LYS A N 1
ATOM 735 C CA . LYS A 1 97 ? 1.351 -15.749 -7.432 1.00 93.81 97 LYS A CA 1
ATOM 736 C C . LYS A 1 97 ? -0.150 -15.528 -7.260 1.00 93.81 97 LYS A C 1
ATOM 738 O O . LYS A 1 97 ? -0.746 -16.205 -6.430 1.00 93.81 97 LYS A O 1
ATOM 743 N N . LYS A 1 98 ? -0.768 -14.657 -8.067 1.00 94.38 98 LYS A N 1
ATOM 744 C CA . LYS A 1 98 ? -2.194 -14.292 -7.977 1.00 94.38 98 LYS A CA 1
ATOM 745 C C . LYS A 1 98 ? -2.582 -13.718 -6.608 1.00 94.38 98 LYS A C 1
ATOM 747 O O . LYS A 1 98 ? -3.726 -13.838 -6.186 1.00 94.38 98 LYS A O 1
ATOM 752 N N . CYS A 1 99 ? -1.630 -13.077 -5.936 1.00 93.88 99 CYS A N 1
ATOM 753 C CA . CYS A 1 99 ? -1.843 -12.368 -4.674 1.00 93.88 99 CYS A CA 1
ATOM 754 C C . CYS A 1 99 ? -2.153 -10.878 -4.899 1.00 93.88 99 CYS A C 1
ATOM 756 O O . CYS A 1 99 ? -2.226 -10.112 -3.945 1.00 93.88 99 CYS A O 1
ATOM 758 N N . GLY A 1 100 ? -2.285 -10.442 -6.155 1.00 91.44 100 GLY A N 1
ATOM 759 C CA . GLY A 1 100 ? -2.436 -9.036 -6.496 1.00 91.44 100 GLY A CA 1
ATOM 760 C C . GLY A 1 100 ? -2.609 -8.765 -7.986 1.00 91.44 100 GLY A C 1
ATOM 761 O O . GLY A 1 100 ? -2.523 -9.674 -8.819 1.00 91.44 100 GLY A O 1
ATOM 762 N N . SER A 1 101 ? -2.844 -7.497 -8.321 1.00 89.06 101 SER A N 1
ATOM 763 C CA . SER A 1 101 ? -2.897 -7.018 -9.705 1.00 89.06 101 SER A CA 1
ATOM 764 C C . SER A 1 101 ? -1.491 -6.816 -10.291 1.00 89.06 101 SER A C 1
ATOM 766 O O . SER A 1 101 ? -0.477 -6.909 -9.596 1.00 89.06 101 SER A O 1
ATOM 768 N N . LYS A 1 102 ? -1.411 -6.539 -11.600 1.00 90.94 102 LYS A N 1
ATOM 769 C CA . LYS A 1 102 ? -0.171 -6.006 -12.186 1.00 90.94 102 LYS A CA 1
ATOM 770 C C . LYS A 1 102 ? 0.132 -4.648 -11.556 1.00 90.94 102 LYS A C 1
ATOM 772 O O . LYS A 1 102 ? -0.793 -3.891 -11.284 1.00 90.94 102 LYS A O 1
ATOM 777 N N . ALA A 1 103 ? 1.417 -4.332 -11.400 1.00 92.31 103 ALA A N 1
ATOM 778 C CA . ALA A 1 103 ? 1.841 -3.023 -10.915 1.00 92.31 103 ALA A CA 1
ATOM 779 C C . ALA A 1 103 ? 1.238 -1.898 -11.771 1.00 92.31 103 ALA A C 1
ATOM 781 O O . ALA A 1 103 ? 1.311 -1.958 -13.002 1.00 92.31 103 ALA A O 1
ATOM 782 N N . ILE A 1 104 ? 0.692 -0.875 -11.119 1.00 93.19 104 ILE A N 1
ATOM 783 C CA . ILE A 1 104 ? 0.106 0.295 -11.776 1.00 93.19 104 ILE A CA 1
ATOM 784 C C . ILE A 1 104 ? 0.926 1.514 -11.347 1.00 93.19 104 ILE A C 1
ATOM 786 O O . ILE A 1 104 ? 0.954 1.815 -10.159 1.00 93.19 104 ILE A O 1
ATOM 790 N N . PRO A 1 105 ? 1.626 2.216 -12.254 1.00 92.38 105 PRO A N 1
ATOM 791 C CA . PRO A 1 105 ? 2.272 3.483 -11.918 1.00 92.38 105 PRO A CA 1
ATOM 792 C C . PRO A 1 105 ? 1.280 4.474 -11.289 1.00 92.38 105 PRO A C 1
ATOM 794 O O . PRO A 1 105 ? 0.109 4.497 -11.671 1.00 92.38 105 PRO A O 1
ATOM 797 N N . VAL A 1 106 ? 1.729 5.295 -10.335 1.00 88.69 106 VAL A N 1
ATOM 798 C CA . VAL A 1 106 ? 0.830 6.180 -9.562 1.00 88.69 106 VAL A CA 1
ATOM 799 C C . VAL A 1 106 ? 0.025 7.143 -10.440 1.00 88.69 106 VAL A C 1
ATOM 801 O O . VAL A 1 106 ? -1.150 7.384 -10.186 1.00 88.69 106 VAL A O 1
ATOM 804 N N . ASP A 1 107 ? 0.619 7.643 -11.519 1.00 87.88 107 ASP A N 1
ATOM 805 C CA . ASP A 1 107 ? -0.021 8.531 -12.485 1.00 87.88 107 ASP A CA 1
ATOM 806 C C . ASP A 1 107 ? -1.086 7.813 -13.324 1.00 87.88 107 ASP A C 1
A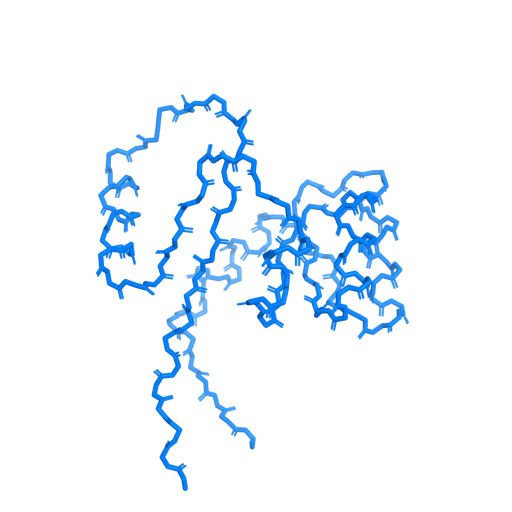TOM 808 O O . ASP A 1 107 ? -2.120 8.396 -13.653 1.00 87.88 107 ASP A O 1
ATOM 812 N N . ALA A 1 108 ? -0.861 6.539 -13.648 1.00 87.38 108 ALA A N 1
ATOM 813 C CA . ALA A 1 108 ? -1.857 5.700 -14.300 1.00 87.38 108 ALA A CA 1
ATOM 814 C C . ALA A 1 108 ? -3.010 5.365 -13.343 1.00 87.38 108 ALA A C 1
ATOM 816 O O . ALA A 1 108 ? -4.169 5.471 -13.738 1.00 87.38 108 ALA A O 1
ATOM 817 N N . LEU A 1 109 ? -2.706 5.046 -12.080 1.00 85.50 109 LEU A N 1
ATOM 818 C CA . LEU A 1 109 ? -3.718 4.778 -11.058 1.00 85.50 109 LEU A CA 1
ATOM 819 C C . LEU A 1 109 ? -4.596 6.010 -10.812 1.00 85.50 109 LEU A C 1
ATOM 821 O O . LEU A 1 109 ? -5.817 5.896 -10.808 1.00 85.50 109 LEU A O 1
ATOM 825 N N . ALA A 1 110 ? -3.990 7.192 -10.670 1.00 82.75 110 ALA A N 1
ATOM 826 C CA . ALA A 1 110 ? -4.707 8.449 -10.471 1.00 82.75 110 ALA A CA 1
ATOM 827 C C . ALA A 1 110 ? -5.665 8.768 -11.633 1.00 82.75 110 ALA A C 1
ATOM 829 O O . ALA A 1 110 ? -6.786 9.231 -11.416 1.00 82.75 110 ALA A O 1
ATOM 830 N N . LYS A 1 111 ? -5.255 8.493 -12.878 1.00 81.94 111 LYS A N 1
ATOM 831 C CA . LYS A 1 111 ? -6.118 8.654 -14.060 1.00 81.94 111 LYS A CA 1
ATOM 832 C C . LYS A 1 111 ? -7.289 7.676 -14.038 1.00 81.94 111 LYS A C 1
ATOM 834 O O . LYS A 1 111 ? -8.412 8.077 -14.323 1.00 81.94 111 LYS A O 1
ATOM 839 N N . ASP A 1 112 ? -7.046 6.425 -13.666 1.00 79.06 112 ASP A N 1
ATOM 840 C CA . ASP A 1 112 ? -8.077 5.385 -13.624 1.00 79.06 112 ASP A CA 1
ATOM 841 C C . ASP A 1 112 ? -9.170 5.710 -12.588 1.00 79.06 112 ASP A C 1
ATOM 843 O O . ASP A 1 112 ? -10.361 5.725 -12.902 1.00 79.06 112 ASP A O 1
ATOM 847 N N . ILE A 1 113 ? -8.775 6.113 -11.375 1.00 74.88 113 ILE A N 1
ATOM 848 C CA . ILE A 1 113 ? -9.728 6.459 -10.303 1.00 74.88 113 ILE A CA 1
ATOM 849 C C . ILE A 1 113 ? -10.434 7.809 -10.509 1.00 74.88 113 ILE A C 1
ATOM 851 O O . ILE A 1 113 ? -11.506 8.027 -9.955 1.00 74.88 113 ILE A O 1
ATOM 855 N N . SER A 1 114 ? -9.854 8.734 -11.283 1.00 65.12 114 SER A N 1
ATOM 856 C CA . SER A 1 114 ? -10.471 10.045 -11.557 1.00 65.12 114 SER A CA 1
ATOM 857 C C . SER A 1 114 ? -11.419 10.034 -12.756 1.00 65.12 114 SER A C 1
ATOM 859 O O . SER A 1 114 ? -12.311 10.877 -12.837 1.00 65.12 114 SER A O 1
ATOM 861 N N . THR A 1 115 ? -11.256 9.084 -13.678 1.00 51.50 115 THR A N 1
ATOM 862 C CA . THR A 1 115 ? -12.074 8.982 -14.899 1.00 51.50 115 THR A CA 1
ATOM 863 C C . THR A 1 115 ? -13.240 8.002 -14.782 1.00 51.50 115 THR A C 1
ATOM 865 O O . THR A 1 115 ? -14.152 8.049 -15.604 1.00 51.50 115 THR A O 1
ATOM 868 N N . SER A 1 116 ? -13.261 7.155 -13.751 1.00 52.12 116 SER A N 1
ATOM 869 C CA . SER A 1 116 ? -14.264 6.095 -13.576 1.00 52.12 116 SER A CA 1
ATOM 870 C C . SER A 1 116 ? -15.602 6.556 -12.976 1.00 52.12 116 SER A C 1
ATOM 872 O O . SER A 1 116 ? -16.540 5.762 -12.909 1.00 52.12 116 SER A O 1
ATOM 874 N N . GLY A 1 117 ? -15.744 7.831 -12.592 1.00 47.50 117 GLY A N 1
ATOM 875 C CA . GLY A 1 117 ? -16.902 8.280 -11.806 1.00 47.50 117 GLY A CA 1
ATOM 876 C C . GLY A 1 117 ? -16.974 7.556 -10.448 1.00 47.50 117 GLY A C 1
ATOM 877 O O . GLY A 1 117 ? -16.049 6.828 -10.089 1.00 47.50 117 GLY A O 1
ATOM 878 N N . PRO A 1 118 ? -18.030 7.750 -9.634 1.00 49.78 118 PRO A N 1
ATOM 879 C CA . PRO A 1 118 ? -18.195 6.939 -8.431 1.00 49.78 118 PRO A CA 1
ATOM 880 C C . PRO A 1 118 ? -18.266 5.452 -8.823 1.00 49.78 118 PRO A C 1
ATOM 882 O O . PRO A 1 118 ? -18.938 5.131 -9.808 1.00 49.78 118 PRO A O 1
ATOM 885 N N . PRO A 1 119 ? -17.608 4.540 -8.082 1.00 49.84 119 PRO A N 1
ATOM 886 C CA . PRO A 1 119 ? -17.594 3.125 -8.426 1.00 49.84 119 PRO A CA 1
ATOM 887 C C . PRO A 1 119 ? -19.027 2.586 -8.493 1.00 49.84 119 PRO A C 1
ATOM 889 O O . PRO A 1 119 ? -19.749 2.552 -7.495 1.00 49.84 119 PRO A O 1
ATOM 892 N N . VAL A 1 120 ? -19.445 2.165 -9.688 1.00 44.75 120 VAL A N 1
ATOM 893 C CA . VAL A 1 120 ? -20.698 1.437 -9.888 1.00 44.75 120 VAL A CA 1
ATOM 894 C C . VAL A 1 120 ? -20.398 -0.035 -9.637 1.00 44.75 120 VAL A C 1
ATOM 896 O O . VAL A 1 120 ? -19.873 -0.735 -10.500 1.00 44.75 120 VAL A O 1
ATOM 899 N N . TRP A 1 121 ? -20.698 -0.503 -8.429 1.00 44.88 121 TRP A N 1
ATOM 900 C CA . TRP A 1 121 ? -20.574 -1.913 -8.075 1.00 44.88 121 TRP A CA 1
ATOM 901 C C . TRP A 1 121 ? -21.639 -2.729 -8.812 1.00 44.88 121 TRP A C 1
ATOM 903 O O . TRP A 1 121 ? -22.812 -2.724 -8.439 1.00 44.88 121 TRP A O 1
ATOM 913 N N . VAL A 1 122 ? -21.234 -3.436 -9.867 1.00 40.16 122 VAL A N 1
ATOM 914 C CA . VAL A 1 122 ? -22.080 -4.417 -10.559 1.00 40.16 122 VAL A CA 1
ATOM 915 C C . VAL A 1 122 ? -21.781 -5.784 -9.943 1.00 40.16 122 VAL A C 1
ATOM 917 O O . VAL A 1 122 ? -20.794 -6.426 -10.290 1.00 40.16 122 VAL A O 1
ATOM 920 N N . GLY A 1 123 ? -22.576 -6.179 -8.947 1.00 50.03 123 GLY A N 1
ATOM 921 C CA . GLY A 1 123 ? -22.409 -7.456 -8.244 1.00 50.03 123 GLY A CA 1
ATOM 922 C C . GLY A 1 123 ? -22.584 -8.670 -9.166 1.00 50.03 123 GLY A C 1
ATOM 923 O O . GLY A 1 123 ? -23.407 -8.637 -10.082 1.00 50.03 123 GLY A O 1
ATOM 924 N N . SER A 1 124 ? -21.800 -9.725 -8.908 1.00 35.62 124 SER A N 1
ATOM 925 C CA . SER A 1 124 ? -22.010 -11.095 -9.418 1.00 35.62 124 SER A CA 1
ATOM 926 C C . SER A 1 124 ? -22.738 -11.932 -8.376 1.00 35.62 124 SER A C 1
ATOM 928 O O . SER A 1 124 ? -22.426 -11.734 -7.180 1.00 35.62 124 SER A O 1
#

Organism: NCBI:txid1628268

Solvent-accessible surface area (backbone atoms only — not comparable to full-atom values): 7480 Å² total; per-residue (Å²): 131,86,75,70,83,75,73,73,55,45,78,44,80,57,57,86,66,78,85,68,89,68,55,68,69,59,54,54,50,50,52,53,31,38,76,70,56,41,31,44,82,38,76,56,92,72,62,60,84,72,48,51,85,75,49,84,60,46,80,41,56,23,50,69,69,66,49,51,52,37,59,74,67,70,38,43,34,39,26,36,33,90,55,58,76,61,15,47,55,46,19,49,51,31,33,76,68,68,41,31,47,71,62,38,47,44,72,59,47,54,50,53,67,68,70,59,59,77,84,78,84,78,83,131

Sequence (124 aa):
VELAKQNVACIVLAAGQPEEELARQDVEKVQQFEEQGLMKILDGPVPFCDLFPQVDAAILHGGLGVTSEALKAGIPVITSGILLMDQRFWAARLYEKKCGSKAIPVDALAKDISTSGPPVWVGS

Foldseek 3Di:
DPPPPPLQAAEDEPEDDDPPPDDPVVVVVQVVCVVVNNYDYDHDDDDLVVVLVVDQADEEQQDPPVLVSNVVSLHAYAHEECQDDNSQVRQVVCVVVVSYDRHAYNVRVVCVVVVCPPDDDPDD